Protein AF-E5AW61-F1 (afdb_monomer_lite)

Radius of gyration: 10.38 Å; chains: 1; bounding box: 31×15×21 Å

pLDDT: mean 80.79, std 8.65, range [54.47, 90.12]

Secondary structure (DSSP, 8-state):
-EE--GGGTTEEEEE-STTEEEEEEEETTEEEEEEEEE--

Foldseek 3Di:
DDADDDPRGQKDWDDDDDQWIWIWHDDDPDIDGPDTDDPD

Structure (mmCIF, N/CA/C/O backbone):
data_AF-E5AW61-F1
#
_entry.id   AF-E5AW61-F1
#
loop_
_atom_site.group_PDB
_atom_site.id
_atom_site.type_symbol
_atom_site.label_atom_id
_atom_site.label_alt_id
_atom_site.label_comp_id
_atom_site.label_asym_id
_atom_site.label_entity_id
_atom_site.label_seq_id
_atom_site.pdbx_PDB_ins_code
_atom_site.Cartn_x
_atom_site.Cartn_y
_atom_site.Cartn_z
_atom_site.occupancy
_atom_site.B_iso_or_equiv
_atom_site.auth_seq_id
_atom_site.auth_comp_id
_atom_site.auth_asym_id
_atom_site.auth_atom_id
_atom_site.pdbx_PDB_model_num
ATOM 1 N N . MET A 1 1 ? 2.665 -11.554 -0.043 1.00 79.44 1 MET A N 1
ATOM 2 C CA . MET A 1 1 ? 1.542 -10.654 0.282 1.00 79.44 1 MET A CA 1
ATOM 3 C C . MET A 1 1 ? 1.488 -10.469 1.785 1.00 79.44 1 MET A C 1
ATOM 5 O O . MET A 1 1 ? 1.516 -11.472 2.488 1.00 79.44 1 MET A O 1
ATOM 9 N N . HIS A 1 2 ? 1.463 -9.234 2.278 1.00 84.12 2 HIS A N 1
ATOM 10 C CA . HIS A 1 2 ? 1.320 -8.964 3.712 1.00 84.12 2 HIS A CA 1
ATOM 11 C C . HIS A 1 2 ? 0.521 -7.682 3.963 1.00 84.12 2 HIS A C 1
ATOM 13 O O . HIS A 1 2 ? 0.545 -6.765 3.144 1.00 84.12 2 HIS A O 1
ATOM 19 N N . LEU A 1 3 ? -0.178 -7.645 5.100 1.00 85.50 3 LEU A N 1
ATOM 20 C CA . LEU A 1 3 ? -0.872 -6.459 5.598 1.00 85.50 3 LEU A CA 1
ATOM 21 C C . LEU A 1 3 ? 0.134 -5.435 6.122 1.00 85.50 3 LEU A C 1
ATOM 23 O O . LEU A 1 3 ? 1.072 -5.784 6.848 1.00 85.50 3 LEU A O 1
ATOM 27 N N . LEU A 1 4 ? -0.098 -4.173 5.783 1.00 85.69 4 LEU A N 1
ATOM 28 C CA . LEU A 1 4 ? 0.649 -3.042 6.310 1.00 85.69 4 LEU A CA 1
ATOM 29 C C . LEU A 1 4 ? 0.127 -2.639 7.699 1.00 85.69 4 LEU A C 1
ATOM 31 O O . LEU A 1 4 ? -0.969 -3.009 8.128 1.00 85.69 4 LEU A O 1
ATOM 35 N N . LYS A 1 5 ? 0.965 -1.914 8.442 1.00 85.62 5 LYS A N 1
ATOM 36 C CA . LYS A 1 5 ? 0.701 -1.444 9.811 1.00 85.62 5 LYS A CA 1
ATOM 37 C C . LYS A 1 5 ? 0.784 0.086 9.863 1.00 85.62 5 LYS A C 1
ATOM 39 O O . LYS A 1 5 ? 1.261 0.708 8.919 1.00 85.62 5 LYS A O 1
ATOM 44 N N . GLY A 1 6 ? 0.363 0.679 10.982 1.00 86.00 6 GLY A N 1
ATOM 45 C CA . GLY A 1 6 ? 0.360 2.136 11.166 1.00 86.00 6 GLY A CA 1
ATOM 46 C C . GLY A 1 6 ? -0.786 2.796 10.403 1.00 86.00 6 GLY A C 1
ATOM 47 O O . GLY A 1 6 ? -1.881 2.238 10.360 1.00 86.00 6 GLY A O 1
ATOM 48 N N . ASP A 1 7 ? -0.525 3.938 9.771 1.00 83.00 7 ASP A N 1
ATOM 49 C CA . ASP A 1 7 ? -1.536 4.717 9.035 1.00 83.00 7 ASP A CA 1
ATOM 50 C C . ASP A 1 7 ? -2.093 3.986 7.800 1.00 83.00 7 ASP A C 1
ATOM 52 O O . ASP A 1 7 ? -3.156 4.331 7.296 1.00 83.00 7 ASP A O 1
ATOM 56 N N . MET A 1 8 ? -1.409 2.930 7.340 1.00 81.81 8 MET A N 1
ATOM 57 C CA . MET A 1 8 ? -1.846 2.063 6.237 1.00 81.81 8 MET A CA 1
ATOM 58 C C . MET A 1 8 ? -2.423 0.727 6.719 1.00 81.81 8 MET A C 1
ATOM 60 O O . MET A 1 8 ? -2.455 -0.252 5.970 1.00 81.81 8 MET A O 1
ATOM 64 N N . LYS A 1 9 ? -2.867 0.634 7.976 1.00 76.06 9 LYS A N 1
ATOM 65 C CA . LYS A 1 9 ? -3.631 -0.531 8.444 1.00 76.06 9 LYS A CA 1
ATOM 66 C C . LYS A 1 9 ? -4.818 -0.730 7.485 1.00 76.06 9 LYS A C 1
ATOM 68 O O . LYS A 1 9 ? -5.443 0.251 7.111 1.00 76.06 9 LYS A O 1
ATOM 73 N N . GLU A 1 10 ? -5.065 -1.969 7.049 1.00 84.88 10 GLU A N 1
ATOM 74 C CA . GLU A 1 10 ? -6.026 -2.368 5.982 1.00 84.88 10 GLU A CA 1
ATOM 75 C C . GLU A 1 10 ? -5.498 -2.356 4.539 1.00 84.88 10 GLU A C 1
ATOM 77 O O . GLU A 1 10 ? -6.181 -2.832 3.631 1.00 84.88 10 GLU A O 1
ATOM 82 N N . HIS A 1 11 ? -4.263 -1.910 4.319 1.00 87.38 11 HIS A N 1
ATOM 83 C CA . HIS A 1 11 ? -3.615 -2.018 3.017 1.00 87.38 11 HIS A CA 1
ATOM 84 C C . HIS A 1 11 ? -2.783 -3.297 2.920 1.00 87.38 11 HIS A C 1
ATOM 86 O O . HIS A 1 11 ? -2.188 -3.768 3.894 1.00 87.38 11 HIS A O 1
ATOM 92 N N . TRP A 1 12 ? -2.718 -3.841 1.715 1.00 87.88 12 TRP A N 1
ATOM 93 C CA . TRP A 1 12 ? -1.972 -5.027 1.338 1.00 87.88 12 TRP A CA 1
ATOM 94 C C . TRP A 1 12 ? -0.830 -4.652 0.416 1.00 87.88 12 TRP A C 1
ATOM 96 O O . TRP A 1 12 ? -0.985 -3.791 -0.442 1.00 87.88 12 TRP A O 1
ATOM 106 N N . SER A 1 13 ? 0.297 -5.342 0.570 1.00 86.56 13 SER A N 1
ATOM 107 C CA . SER A 1 13 ? 1.483 -5.152 -0.256 1.00 86.56 13 SER A CA 1
ATOM 108 C C . SER A 1 13 ? 1.924 -6.457 -0.915 1.00 86.56 13 SER A C 1
ATOM 110 O O . SER A 1 13 ? 2.015 -7.513 -0.262 1.00 86.56 13 SER A O 1
ATOM 112 N N . ILE A 1 14 ? 2.205 -6.383 -2.219 1.00 88.25 14 ILE A N 1
ATOM 113 C CA . ILE A 1 14 ? 2.787 -7.468 -3.014 1.00 88.25 14 ILE A CA 1
ATOM 114 C C . ILE A 1 14 ? 3.979 -6.974 -3.837 1.00 88.25 14 ILE A C 1
ATOM 116 O O . ILE A 1 14 ? 4.011 -5.836 -4.298 1.00 88.25 14 ILE A O 1
ATOM 120 N N . TRP A 1 15 ? 4.945 -7.867 -4.039 1.00 85.88 15 TRP A N 1
ATOM 121 C CA . TRP A 1 15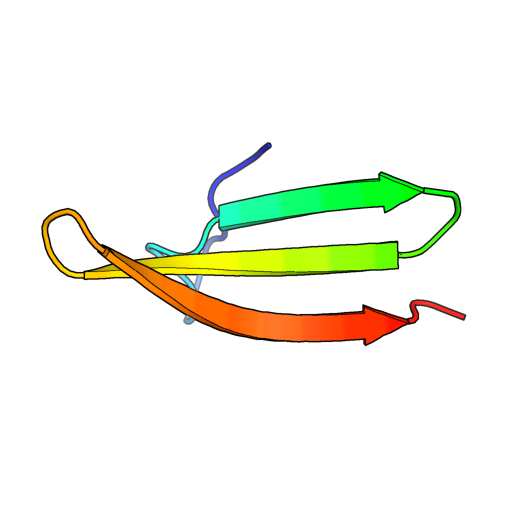 ? 6.047 -7.679 -4.980 1.00 85.88 15 TRP A CA 1
ATOM 122 C C . TRP A 1 15 ? 5.665 -8.308 -6.317 1.00 85.88 15 TRP A C 1
ATOM 124 O O . TRP A 1 15 ? 5.166 -9.435 -6.325 1.00 85.88 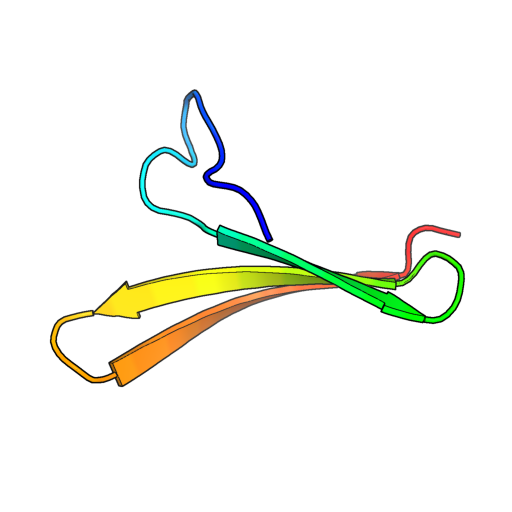15 TRP A O 1
ATOM 134 N N . VAL A 1 16 ? 5.877 -7.585 -7.418 1.00 82.50 16 VAL A N 1
ATOM 135 C CA . VAL A 1 16 ? 5.500 -8.045 -8.767 1.00 82.50 16 VAL A CA 1
ATOM 136 C C . VAL A 1 16 ? 6.721 -8.577 -9.515 1.00 82.50 16 VAL A C 1
ATOM 138 O O . VAL A 1 16 ? 6.735 -9.739 -9.912 1.00 82.50 16 VAL A O 1
ATOM 141 N N . ASN A 1 17 ? 7.771 -7.767 -9.663 1.00 80.56 17 ASN A N 1
ATOM 142 C CA . ASN A 1 17 ? 9.074 -8.193 -10.175 1.00 80.56 17 ASN A CA 1
ATOM 143 C C . ASN A 1 17 ? 10.179 -7.212 -9.757 1.00 80.56 17 ASN A C 1
ATOM 145 O O . ASN A 1 17 ? 9.902 -6.044 -9.500 1.00 80.56 17 ASN A O 1
ATOM 149 N N . GLY A 1 18 ? 11.434 -7.676 -9.712 1.00 78.62 18 GLY A N 1
ATOM 150 C CA . GLY A 1 18 ? 12.574 -6.832 -9.336 1.00 78.62 18 GLY A CA 1
ATOM 151 C C . GLY A 1 18 ? 12.295 -6.050 -8.050 1.00 78.62 18 GLY A C 1
ATOM 152 O O . GLY A 1 18 ? 11.995 -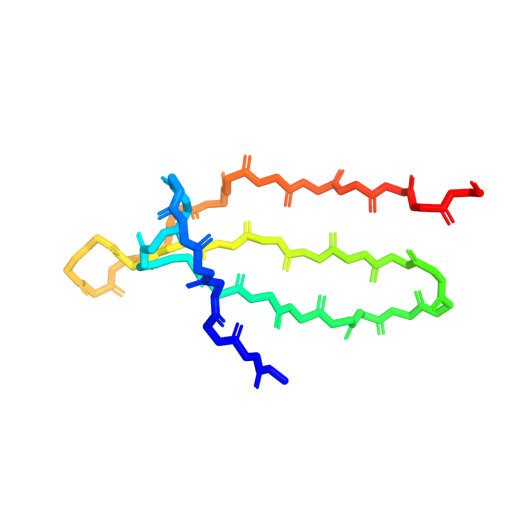6.653 -7.020 1.00 78.62 18 GLY A O 1
ATOM 153 N N . ASN A 1 19 ? 12.318 -4.720 -8.156 1.00 79.50 19 ASN A N 1
ATOM 154 C CA . ASN A 1 19 ? 12.015 -3.804 -7.061 1.00 79.50 19 ASN A CA 1
ATOM 155 C C . ASN A 1 19 ? 10.594 -3.187 -7.112 1.00 79.50 19 ASN A C 1
ATOM 157 O O . ASN A 1 19 ? 10.296 -2.251 -6.378 1.00 79.50 19 ASN A O 1
ATOM 161 N N . TRP A 1 20 ? 9.680 -3.674 -7.950 1.00 81.25 20 TRP A N 1
ATOM 162 C CA . TRP A 1 20 ? 8.330 -3.106 -8.044 1.00 81.25 20 TRP A CA 1
ATOM 163 C C . TRP A 1 20 ? 7.398 -3.640 -6.958 1.00 81.25 20 TRP A C 1
ATOM 165 O O . TRP A 1 20 ? 7.202 -4.857 -6.817 1.00 81.25 20 TRP A O 1
ATOM 175 N N 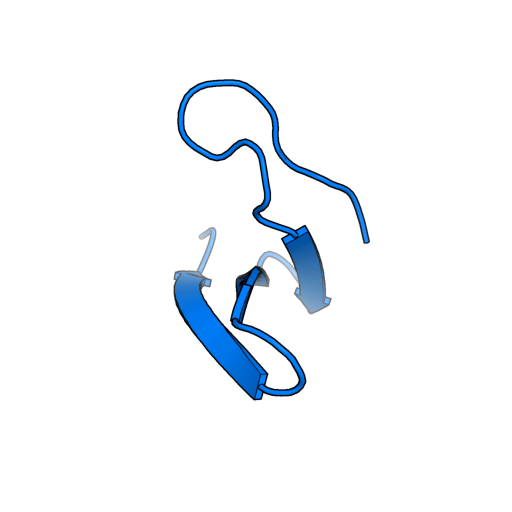. ARG A 1 21 ? 6.764 -2.711 -6.230 1.00 85.12 21 ARG A N 1
ATOM 176 C CA . ARG A 1 21 ? 5.816 -2.999 -5.148 1.00 85.12 21 ARG A CA 1
ATOM 177 C C . ARG A 1 21 ? 4.462 -2.348 -5.415 1.00 85.12 21 ARG A C 1
ATOM 179 O O . ARG A 1 21 ? 4.377 -1.151 -5.676 1.00 85.12 21 ARG A O 1
ATOM 186 N N . VAL A 1 22 ? 3.402 -3.135 -5.256 1.00 88.69 22 VAL A N 1
ATOM 187 C CA . VAL A 1 22 ? 2.012 -2.680 -5.376 1.00 88.69 22 VAL A CA 1
ATOM 188 C C . VAL A 1 22 ? 1.356 -2.675 -4.007 1.00 88.69 22 VAL A C 1
ATOM 190 O O . VAL A 1 22 ? 1.414 -3.687 -3.301 1.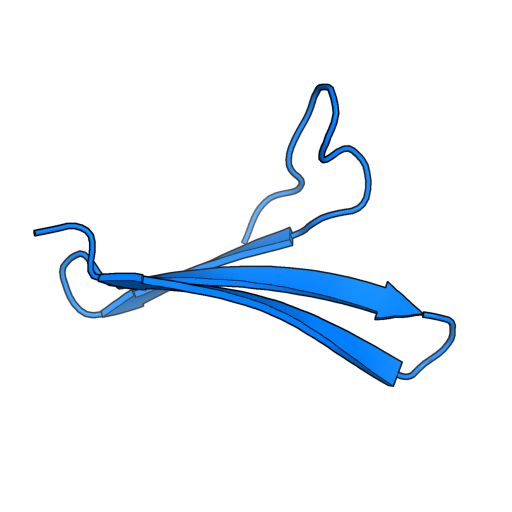00 88.69 22 VAL A O 1
ATOM 193 N N . THR A 1 23 ? 0.699 -1.562 -3.672 1.00 90.12 23 THR A N 1
ATOM 194 C CA . THR A 1 23 ? -0.108 -1.431 -2.456 1.00 90.12 23 THR A CA 1
ATOM 195 C C . THR A 1 23 ? -1.572 -1.191 -2.815 1.00 90.12 23 THR A C 1
ATOM 197 O O . THR A 1 23 ? -1.893 -0.294 -3.595 1.00 90.12 23 THR A O 1
ATOM 200 N N . PHE A 1 24 ? -2.476 -1.975 -2.236 1.00 88.31 24 PHE A N 1
ATOM 201 C CA . PHE A 1 24 ? -3.914 -1.888 -2.504 1.00 88.31 24 PHE A CA 1
ATOM 202 C C . PHE A 1 24 ? -4.735 -2.137 -1.241 1.00 88.31 24 PHE A C 1
ATOM 204 O O . PHE A 1 24 ? -4.237 -2.711 -0.274 1.00 88.31 24 PHE A O 1
ATOM 211 N N . ARG A 1 25 ? -6.008 -1.746 -1.245 1.00 89.50 25 ARG A N 1
ATOM 212 C CA . ARG A 1 25 ? -6.963 -2.105 -0.187 1.00 89.50 25 ARG A CA 1
ATOM 213 C C . ARG A 1 25 ? -8.272 -2.594 -0.791 1.00 89.50 25 ARG A C 1
ATOM 215 O O . ARG A 1 25 ? -8.586 -2.281 -1.937 1.00 89.50 25 ARG A O 1
ATOM 222 N N . PHE A 1 26 ? -9.029 -3.352 -0.010 1.00 85.38 26 PH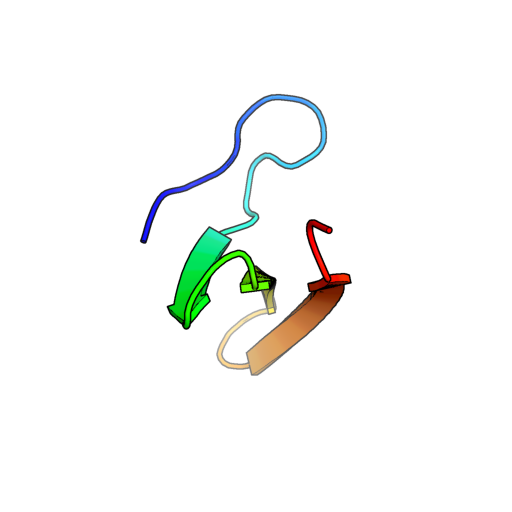E A N 1
ATOM 223 C CA . PHE A 1 26 ? -10.374 -3.763 -0.398 1.00 85.38 26 PHE A CA 1
ATOM 224 C C . PHE A 1 26 ? -11.399 -2.727 0.054 1.00 85.38 26 PHE A C 1
ATOM 226 O O . PHE A 1 26 ? -11.334 -2.235 1.181 1.00 85.38 26 PHE A O 1
ATOM 233 N N . ILE A 1 27 ? -12.370 -2.443 -0.809 1.00 86.00 27 ILE A N 1
ATOM 234 C CA . ILE A 1 27 ? -13.578 -1.688 -0.486 1.00 86.00 27 ILE A CA 1
ATOM 235 C C . ILE A 1 27 ? -14.759 -2.593 -0.842 1.00 86.00 27 ILE A C 1
ATOM 237 O O . ILE A 1 27 ? -15.170 -2.694 -1.994 1.00 86.00 27 ILE A O 1
ATOM 241 N N . GLY A 1 28 ? -15.272 -3.319 0.153 1.00 85.44 28 GLY A N 1
ATOM 242 C CA . GLY A 1 28 ? -16.253 -4.378 -0.086 1.00 85.44 28 GLY A CA 1
ATOM 243 C C . GLY A 1 28 ? -15.630 -5.550 -0.851 1.00 85.44 28 GLY A C 1
ATOM 244 O O . GLY A 1 28 ? -14.732 -6.210 -0.332 1.00 85.44 28 GLY A O 1
ATOM 245 N N . VAL A 1 29 ? -16.122 -5.812 -2.065 1.00 86.00 29 VAL A N 1
ATOM 246 C CA . VAL A 1 29 ? -15.580 -6.846 -2.971 1.00 86.00 29 VAL A CA 1
ATOM 247 C C . VAL A 1 29 ? -14.601 -6.283 -4.003 1.00 86.00 29 VAL A C 1
ATOM 249 O O . VAL A 1 29 ? -13.926 -7.054 -4.684 1.00 86.00 29 VAL A O 1
ATOM 252 N N . ASP A 1 30 ? -14.510 -4.957 -4.101 1.00 84.31 30 ASP A N 1
ATOM 253 C CA . ASP A 1 30 ? -13.681 -4.259 -5.075 1.00 84.31 30 ASP A CA 1
ATOM 254 C C . ASP A 1 30 ? -12.307 -3.908 -4.494 1.00 84.31 30 ASP A C 1
ATOM 256 O O . ASP A 1 30 ? -12.103 -3.870 -3.276 1.00 84.31 30 ASP A O 1
ATOM 260 N N . VAL A 1 31 ? -11.349 -3.643 -5.383 1.00 83.38 31 VAL A N 1
ATOM 261 C CA . VAL A 1 31 ? -9.983 -3.246 -5.028 1.00 83.38 31 VAL A CA 1
ATOM 262 C C . VAL A 1 31 ? -9.747 -1.803 -5.444 1.00 83.38 31 VAL A C 1
ATOM 264 O O . VAL A 1 31 ? -9.915 -1.449 -6.609 1.00 83.38 31 VAL A O 1
ATOM 267 N N . GLU A 1 32 ? -9.288 -0.990 -4.499 1.00 82.44 32 GLU A N 1
ATOM 268 C CA . GLU A 1 32 ? -8.735 0.329 -4.785 1.00 82.44 32 GLU A CA 1
ATOM 269 C C . GLU A 1 32 ? -7.208 0.219 -4.836 1.00 82.44 32 GLU A C 1
ATOM 271 O O . GLU A 1 32 ? -6.562 -0.203 -3.866 1.00 82.44 32 GLU A O 1
ATOM 276 N N . LEU A 1 33 ? -6.626 0.574 -5.986 1.00 75.50 33 LEU A N 1
ATOM 277 C CA . LEU A 1 33 ? -5.181 0.702 -6.127 1.00 75.50 33 LEU A CA 1
ATOM 278 C C . LEU A 1 33 ? -4.752 2.004 -5.456 1.00 75.50 33 LEU A C 1
ATOM 280 O O . LEU A 1 33 ? -5.109 3.086 -5.916 1.00 75.50 33 LEU A O 1
ATOM 284 N N . VAL A 1 34 ? -3.993 1.880 -4.372 1.00 73.62 34 VAL A N 1
ATOM 285 C CA . VAL A 1 34 ? -3.571 3.036 -3.576 1.00 73.62 34 VAL A CA 1
ATOM 286 C C . VAL A 1 34 ? -2.235 3.567 -4.072 1.00 73.62 34 VAL A C 1
ATOM 288 O O . VAL A 1 34 ? -2.042 4.779 -4.092 1.00 73.62 34 VAL A O 1
ATOM 291 N N . ASP A 1 35 ? -1.326 2.683 -4.500 1.00 71.06 35 ASP A N 1
ATOM 292 C CA . ASP A 1 35 ? -0.032 3.109 -5.026 1.00 71.06 35 ASP A CA 1
ATOM 293 C C . ASP A 1 35 ? 0.644 2.061 -5.930 1.00 71.06 35 ASP A C 1
ATOM 295 O O . ASP A 1 35 ? 0.536 0.848 -5.704 1.00 71.06 35 ASP A O 1
ATOM 299 N N . TYR A 1 36 ? 1.391 2.552 -6.920 1.00 69.12 36 TYR A N 1
ATOM 300 C CA . TYR A 1 36 ? 2.256 1.782 -7.814 1.00 69.12 36 TYR A CA 1
ATOM 301 C C . TYR A 1 36 ? 3.642 2.434 -7.816 1.00 69.12 36 TYR A C 1
ATOM 303 O O . TYR A 1 36 ? 3.905 3.356 -8.587 1.00 69.12 36 TYR A O 1
ATOM 311 N N . GLN A 1 37 ? 4.520 1.978 -6.920 1.00 62.34 37 GLN A N 1
ATOM 312 C CA . GLN A 1 37 ? 5.848 2.571 -6.762 1.00 62.34 37 GLN A CA 1
ATOM 313 C C . GLN A 1 37 ? 6.916 1.709 -7.434 1.00 62.34 37 GLN A C 1
ATOM 315 O O . GLN A 1 37 ? 7.071 0.526 -7.109 1.00 62.34 37 GLN A O 1
ATOM 320 N N . ASP A 1 38 ? 7.675 2.339 -8.332 1.00 60.19 38 ASP A N 1
ATOM 321 C CA . ASP A 1 38 ? 8.993 1.859 -8.741 1.00 60.19 38 ASP A CA 1
ATOM 322 C C . ASP A 1 38 ? 9.947 2.100 -7.577 1.00 60.19 38 ASP A C 1
ATOM 324 O O . ASP A 1 38 ? 10.209 3.250 -7.216 1.00 60.19 38 ASP A O 1
ATOM 328 N N . TYR A 1 39 ? 10.430 1.041 -6.942 1.00 54.47 39 TYR A N 1
ATOM 329 C CA . TYR A 1 39 ? 11.464 1.181 -5.926 1.00 54.47 39 TYR A CA 1
ATOM 330 C C . TYR A 1 39 ? 12.829 1.091 -6.624 1.00 54.47 39 TYR A C 1
ATOM 332 O O . TYR A 1 39 ? 13.482 0.055 -6.599 1.00 54.47 39 TYR A O 1
ATOM 340 N N . HIS A 1 40 ? 13.247 2.145 -7.322 1.00 60.03 40 HIS A N 1
ATOM 341 C CA . HIS A 1 40 ? 14.617 2.216 -7.846 1.00 60.03 40 HIS A CA 1
ATOM 342 C C . HIS A 1 40 ? 15.640 2.365 -6.712 1.00 60.03 40 HIS A C 1
ATOM 344 O O . HIS A 1 40 ? 15.403 3.198 -5.806 1.00 60.03 40 HIS A O 1
#

InterPro domains:
  IPR007711 Toxin HigB-1 [PF05015] (1-40)
  IPR035093 Toxin-antitoxin system, RelE/ParE toxin domain superfamily [G3DSA:3.30.2310.20] (1-40)
  IPR035093 Toxin-antitoxin system, RelE/ParE toxin domain superfamily [SSF143011] (2-40)

Organism: Mycetohabitans rhizoxinica (strain DSM 19002 / CIP 109453 / HKI 454) (NCBI:txid882378)

Sequence (40 aa):
MHLLKGDMKEHWSIWVNGNWRVTFRFIGVDVELVDYQDYH